Protein AF-G2LHN7-F1 (afdb_monomer_lite)

pLDDT: mean 71.66, std 18.21, range [36.12, 91.0]

Organism: Chloracidobacterium thermophilum (strain B) (NCBI:txid981222)

Foldseek 3Di:
DDDDDDDDPVQFDDDFDADCPDPVVVVLVVVCVVCVVVVWDKDWDQDPRHTTIGTPDDPPDPPPPPPPPPDDD

Sequence (73 aa):
MGQMVKICEENRFSTFVKSKKSEGYRDLERWQRWFAERGIPSIIASTASGYALYRNGLIQVDIHDDSPARAAA

Radius of gyration: 15.08 Å; chains: 1; bounding box: 29×44×40 Å

Secondary structure (DSSP, 8-state):
--------GGGB-S--BS-TTSHHHHHHHHHHHHHHTTT--EEEEEETTEEEEEESS----------------

Structure (mmCIF, N/CA/C/O backbone):
data_AF-G2LHN7-F1
#
_entry.id   AF-G2LHN7-F1
#
loop_
_atom_site.group_PDB
_atom_site.id
_atom_site.type_symbol
_atom_site.label_atom_id
_atom_site.label_alt_id
_atom_site.label_comp_id
_atom_site.label_asym_id
_atom_site.label_entity_id
_atom_site.label_seq_id
_atom_site.pdbx_PDB_ins_code
_atom_site.Cartn_x
_atom_site.Cartn_y
_atom_site.Cartn_z
_atom_site.occupancy
_atom_site.B_iso_or_equiv
_atom_site.auth_seq_id
_atom_site.auth_comp_id
_atom_site.auth_asym_id
_atom_site.auth_atom_id
_atom_site.pdbx_PDB_model_num
ATOM 1 N N . MET A 1 1 ? -4.688 -9.526 17.892 1.00 36.12 1 MET A N 1
ATOM 2 C CA . MET A 1 1 ? -4.912 -10.340 16.677 1.00 36.12 1 MET A CA 1
ATOM 3 C C . MET A 1 1 ? -4.821 -9.407 15.480 1.00 36.12 1 MET A C 1
ATOM 5 O O . MET A 1 1 ? -5.670 -8.537 15.357 1.00 36.12 1 MET A O 1
ATOM 9 N N . GLY A 1 2 ? -3.755 -9.482 14.679 1.00 46.44 2 GLY A N 1
ATOM 10 C CA . GLY A 1 2 ? -3.620 -8.625 13.495 1.00 46.44 2 GLY A CA 1
ATOM 11 C C . GLY A 1 2 ? -4.518 -9.147 12.378 1.00 46.44 2 GLY A C 1
ATOM 12 O O . GLY A 1 2 ? -4.373 -10.301 11.985 1.00 46.44 2 GLY A O 1
ATOM 13 N N . GLN A 1 3 ? -5.463 -8.339 11.891 1.00 51.00 3 GLN A N 1
ATOM 14 C CA . GLN A 1 3 ? -6.213 -8.688 10.684 1.00 51.00 3 GLN A CA 1
ATOM 15 C C . GLN A 1 3 ? -5.238 -8.761 9.506 1.00 51.00 3 GLN A C 1
ATOM 17 O O . GLN A 1 3 ? -4.545 -7.789 9.206 1.00 51.00 3 GLN A O 1
ATOM 22 N N . MET A 1 4 ? -5.181 -9.912 8.836 1.00 48.44 4 MET A N 1
ATOM 23 C CA . MET A 1 4 ? -4.480 -10.031 7.561 1.00 48.44 4 MET A CA 1
ATOM 24 C C . MET A 1 4 ? -5.290 -9.268 6.512 1.00 48.44 4 MET A C 1
ATOM 26 O O . MET A 1 4 ? -6.388 -9.680 6.143 1.00 48.44 4 MET A O 1
ATOM 30 N N . VAL A 1 5 ? -4.768 -8.131 6.051 1.00 57.94 5 VAL A N 1
ATOM 31 C CA . VAL A 1 5 ? -5.367 -7.386 4.940 1.00 57.94 5 VAL A CA 1
ATOM 32 C C . VAL A 1 5 ? -5.038 -8.129 3.653 1.00 57.94 5 VAL A C 1
ATOM 34 O O . VAL A 1 5 ? -3.868 -8.284 3.300 1.00 57.94 5 VAL A O 1
ATOM 37 N N . LYS A 1 6 ? -6.066 -8.595 2.942 1.00 64.62 6 LYS A N 1
ATOM 38 C CA . LYS A 1 6 ? -5.892 -9.152 1.601 1.00 64.62 6 LYS A CA 1
ATOM 39 C C . LYS A 1 6 ? -5.493 -8.017 0.656 1.00 64.62 6 LYS A C 1
ATOM 41 O O . LYS A 1 6 ? -6.248 -7.066 0.476 1.00 64.62 6 LYS A O 1
ATOM 46 N N . ILE A 1 7 ? -4.295 -8.109 0.090 1.00 68.06 7 ILE A N 1
ATOM 47 C CA . ILE A 1 7 ? -3.768 -7.129 -0.862 1.00 68.06 7 ILE A CA 1
ATOM 48 C C . ILE A 1 7 ? -4.375 -7.436 -2.234 1.00 68.06 7 ILE A C 1
ATOM 50 O O . ILE A 1 7 ? -4.068 -8.478 -2.813 1.00 68.06 7 ILE A O 1
ATOM 54 N N . CYS A 1 8 ? -5.227 -6.544 -2.739 1.00 70.50 8 CYS A N 1
ATOM 55 C CA . CYS A 1 8 ? -5.760 -6.586 -4.100 1.00 70.50 8 CYS A CA 1
ATOM 56 C C . CYS A 1 8 ? -5.629 -5.200 -4.758 1.00 70.50 8 CYS A C 1
ATOM 58 O O . CYS A 1 8 ? -5.423 -4.187 -4.090 1.00 70.50 8 CYS A O 1
ATOM 60 N N . GLU A 1 9 ? -5.766 -5.150 -6.083 1.00 76.81 9 GLU A N 1
ATOM 61 C CA . GLU A 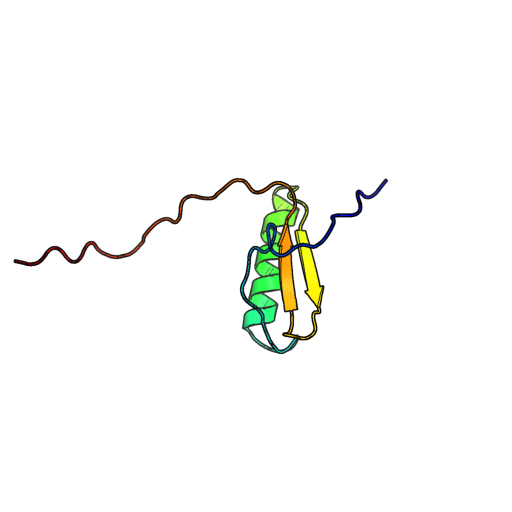1 9 ? -5.734 -3.893 -6.847 1.00 76.81 9 GLU A CA 1
ATOM 62 C C . GLU A 1 9 ? -6.872 -2.936 -6.452 1.00 76.81 9 GLU 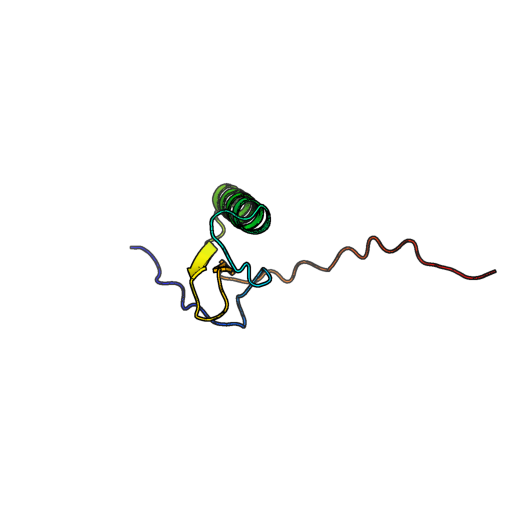A C 1
ATOM 64 O O . GLU A 1 9 ? -6.679 -1.723 -6.454 1.00 76.81 9 GLU A O 1
ATOM 69 N N . GLU A 1 10 ? -8.028 -3.471 -6.048 1.00 73.44 10 GLU A N 1
ATOM 70 C CA . GLU A 1 10 ? -9.208 -2.707 -5.610 1.00 73.44 10 GLU A CA 1
ATOM 71 C C . GLU A 1 10 ? -8.916 -1.788 -4.420 1.00 73.44 10 GLU A C 1
ATOM 73 O O . GLU A 1 10 ? -9.554 -0.760 -4.255 1.00 73.44 10 GLU A O 1
ATOM 78 N N . ASN A 1 11 ? -7.933 -2.140 -3.597 1.00 74.62 11 ASN A N 1
ATOM 79 C CA . ASN A 1 11 ? -7.527 -1.430 -2.392 1.00 74.62 11 ASN A CA 1
ATOM 80 C C . ASN A 1 11 ? -6.151 -0.752 -2.536 1.00 74.62 11 ASN A C 1
ATOM 82 O O . ASN A 1 11 ? -5.551 -0.321 -1.542 1.00 74.62 11 ASN A O 1
ATOM 86 N N . ARG A 1 12 ? -5.653 -0.622 -3.772 1.00 82.12 12 ARG A N 1
ATOM 87 C CA . ARG A 1 12 ? -4.436 0.128 -4.092 1.00 82.12 12 ARG A CA 1
ATOM 88 C C . ARG A 1 12 ? -4.701 1.629 -4.010 1.00 82.12 12 ARG A C 1
ATOM 90 O O . ARG A 1 12 ? -5.624 2.148 -4.625 1.00 82.12 12 ARG A O 1
ATOM 97 N N . PHE A 1 13 ? -3.854 2.332 -3.271 1.00 82.06 13 PHE A N 1
ATOM 98 C CA . PHE A 1 13 ? -3.944 3.780 -3.093 1.00 82.06 13 PHE A CA 1
ATOM 99 C C . PHE A 1 13 ? -2.975 4.555 -3.996 1.00 82.06 13 PHE A C 1
ATOM 101 O O . PHE A 1 13 ? -3.288 5.659 -4.423 1.00 82.06 13 PHE A O 1
ATOM 108 N N . SER A 1 14 ? -1.798 3.995 -4.288 1.00 80.69 14 SER A N 1
ATOM 109 C CA . SER A 1 14 ? -0.743 4.684 -5.040 1.00 80.69 14 SER A CA 1
ATOM 110 C C . SER A 1 14 ? -0.408 4.006 -6.366 1.00 80.69 14 SER A C 1
ATOM 112 O O . SER A 1 14 ? -0.751 2.849 -6.607 1.00 80.69 14 SER A O 1
ATOM 114 N N . THR A 1 15 ? 0.362 4.701 -7.201 1.00 81.50 15 THR A N 1
ATOM 115 C CA . THR A 1 15 ? 1.041 4.100 -8.353 1.00 81.50 15 THR A CA 1
ATOM 116 C C . THR A 1 15 ? 2.243 3.255 -7.919 1.00 81.50 15 THR A C 1
ATOM 118 O O . THR A 1 15 ? 2.685 3.307 -6.765 1.00 81.50 15 THR A O 1
ATOM 121 N N . PHE A 1 16 ? 2.763 2.453 -8.853 1.00 83.94 16 PHE A N 1
ATOM 122 C CA . PHE A 1 16 ? 3.961 1.648 -8.634 1.00 83.94 16 PHE A CA 1
ATOM 123 C C . PHE A 1 16 ? 5.232 2.494 -8.681 1.00 83.94 16 PHE A C 1
ATOM 125 O O . PHE A 1 16 ? 5.464 3.258 -9.619 1.00 83.94 16 PHE A O 1
ATOM 132 N N . VAL A 1 17 ? 6.111 2.262 -7.713 1.00 86.50 17 VAL A N 1
ATOM 133 C CA . VAL A 1 17 ? 7.456 2.831 -7.656 1.00 86.50 17 VAL A CA 1
ATOM 134 C C . VAL A 1 17 ? 8.475 1.715 -7.842 1.00 86.50 17 VAL A C 1
ATOM 136 O O . VAL A 1 17 ? 8.476 0.730 -7.111 1.00 86.50 17 VAL A O 1
ATOM 139 N N . LYS A 1 18 ? 9.388 1.862 -8.803 1.00 84.19 18 LYS A N 1
ATOM 140 C CA . LYS A 1 18 ? 10.325 0.787 -9.178 1.00 84.19 18 LYS A CA 1
ATOM 141 C C . LYS A 1 18 ? 11.413 0.495 -8.138 1.00 84.19 18 LYS A C 1
ATOM 143 O O . LYS A 1 18 ? 11.991 -0.585 -8.161 1.00 84.19 18 LYS A O 1
ATOM 148 N N . SER A 1 19 ? 11.730 1.437 -7.248 1.00 85.00 19 SER A N 1
ATOM 149 C CA . SER A 1 19 ? 12.858 1.302 -6.321 1.00 85.00 19 SER A CA 1
ATOM 150 C C . SER A 1 19 ? 12.567 1.881 -4.944 1.00 85.00 19 SER A C 1
ATOM 152 O O . SER A 1 19 ? 12.050 2.987 -4.814 1.00 85.00 19 SER A O 1
ATOM 154 N N . LYS A 1 20 ? 13.016 1.156 -3.914 1.00 82.56 20 LYS A N 1
ATOM 155 C CA . LYS A 1 20 ? 12.953 1.567 -2.505 1.00 82.56 20 LYS A CA 1
ATOM 156 C C . LYS A 1 20 ? 13.790 2.817 -2.193 1.00 82.56 20 LYS A C 1
ATOM 158 O O . LYS A 1 20 ? 13.559 3.485 -1.195 1.00 82.56 20 LYS A O 1
ATOM 163 N N . LYS A 1 21 ? 14.784 3.130 -3.031 1.00 85.19 21 LYS A N 1
ATOM 164 C CA . LYS A 1 21 ? 15.663 4.301 -2.854 1.00 85.19 21 LYS A CA 1
ATOM 165 C C . LYS A 1 21 ? 15.146 5.560 -3.558 1.00 85.19 21 LYS A C 1
ATOM 167 O O . LYS A 1 21 ? 15.735 6.621 -3.382 1.00 85.19 21 LYS A O 1
ATOM 172 N N . SER A 1 22 ? 14.093 5.444 -4.366 1.00 85.06 22 SER A N 1
ATOM 173 C CA . SER A 1 22 ? 13.522 6.575 -5.097 1.00 85.06 22 SER A CA 1
ATOM 174 C C . SER A 1 22 ? 12.735 7.499 -4.172 1.00 85.06 22 SER A C 1
ATOM 176 O O . SER A 1 22 ? 12.148 7.048 -3.189 1.00 85.06 22 SER A O 1
ATOM 178 N N . GLU A 1 23 ? 12.661 8.781 -4.528 1.00 85.56 23 GLU A N 1
ATOM 179 C CA . GLU A 1 23 ? 11.833 9.762 -3.813 1.00 85.56 23 GLU A CA 1
ATOM 180 C C . GLU A 1 23 ? 10.373 9.316 -3.726 1.00 85.56 23 GLU A C 1
ATOM 182 O O . GLU A 1 23 ? 9.803 9.333 -2.641 1.00 85.56 23 GLU A O 1
ATOM 187 N N . GLY A 1 24 ? 9.836 8.734 -4.805 1.00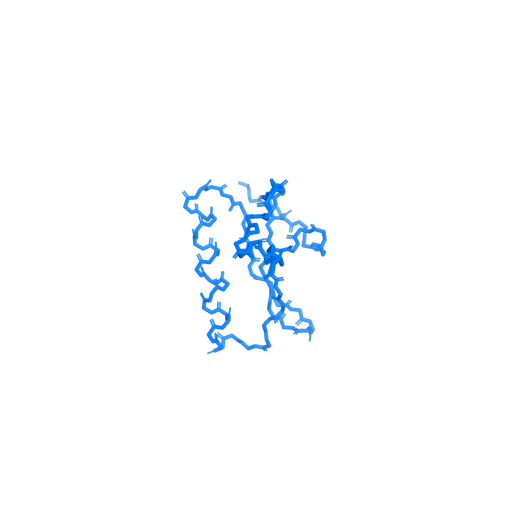 85.62 24 GLY A N 1
ATOM 188 C CA . GLY A 1 24 ? 8.483 8.180 -4.797 1.00 85.62 24 GLY A CA 1
ATOM 189 C C . GLY A 1 24 ? 8.246 7.115 -3.718 1.00 85.62 24 GLY A C 1
ATOM 190 O O . GLY A 1 24 ? 7.137 7.015 -3.211 1.00 85.62 24 GLY A O 1
ATOM 191 N N . TYR A 1 25 ? 9.263 6.346 -3.301 1.00 88.25 25 TYR A N 1
ATOM 192 C CA . TYR A 1 25 ? 9.101 5.389 -2.198 1.00 88.25 25 TYR A CA 1
ATOM 193 C C . TYR A 1 25 ? 9.024 6.102 -0.843 1.00 88.25 25 TYR A C 1
ATOM 195 O O . TYR A 1 25 ? 8.239 5.703 0.014 1.00 88.25 25 TYR A O 1
ATOM 203 N N . ARG A 1 26 ? 9.782 7.192 -0.661 1.00 89.69 26 ARG A N 1
ATOM 204 C CA . ARG A 1 26 ? 9.689 8.032 0.546 1.00 89.69 26 ARG A CA 1
ATOM 205 C C . ARG A 1 26 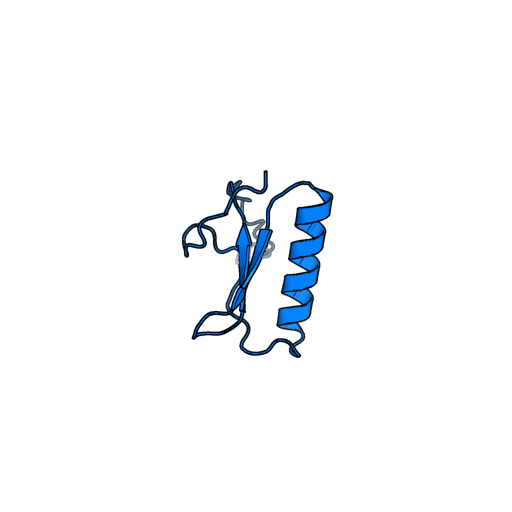? 8.299 8.646 0.677 1.00 89.69 26 ARG A C 1
ATOM 207 O O . ARG A 1 26 ? 7.799 8.775 1.791 1.00 89.69 26 ARG A O 1
ATOM 214 N N . ASP A 1 27 ? 7.662 8.982 -0.442 1.00 88.25 27 ASP A N 1
ATOM 215 C CA . ASP A 1 27 ? 6.274 9.437 -0.439 1.00 88.25 27 ASP A CA 1
ATOM 216 C C . ASP A 1 27 ? 5.313 8.320 -0.014 1.00 88.25 27 ASP A C 1
ATOM 218 O O . ASP A 1 27 ? 4.438 8.571 0.813 1.00 88.25 27 ASP A O 1
ATOM 222 N N . LEU A 1 28 ? 5.513 7.070 -0.459 1.00 88.75 28 LEU A N 1
ATOM 223 C CA . LEU A 1 28 ? 4.735 5.928 0.053 1.00 88.75 28 LEU A CA 1
ATOM 224 C C . LEU A 1 28 ? 4.870 5.780 1.577 1.00 88.75 28 LEU A C 1
ATOM 226 O O . LEU A 1 28 ? 3.872 5.551 2.258 1.00 88.75 28 LEU A O 1
ATOM 230 N N . GLU A 1 29 ? 6.078 5.943 2.127 1.00 91.00 29 GLU A N 1
ATOM 231 C CA . GLU A 1 29 ? 6.317 5.892 3.579 1.00 91.00 29 GLU A CA 1
ATOM 232 C C . GLU A 1 29 ? 5.639 7.047 4.325 1.00 91.00 29 GLU A C 1
ATOM 234 O O . GLU A 1 29 ? 5.090 6.845 5.411 1.00 91.00 29 GLU A O 1
ATOM 239 N N . ARG A 1 30 ? 5.638 8.257 3.750 1.00 91.00 30 ARG A N 1
ATOM 240 C CA . ARG A 1 30 ? 4.916 9.412 4.309 1.00 91.00 30 ARG A CA 1
ATOM 241 C C . ARG A 1 30 ? 3.416 9.151 4.360 1.00 91.00 30 ARG A C 1
ATOM 243 O O . ARG A 1 30 ? 2.807 9.357 5.407 1.00 91.00 30 ARG A O 1
ATOM 250 N N . TRP A 1 31 ? 2.840 8.637 3.277 1.00 88.25 31 TRP A N 1
ATOM 251 C CA . TRP A 1 31 ? 1.427 8.264 3.232 1.00 88.25 31 TRP A CA 1
ATOM 252 C C . TRP A 1 31 ? 1.093 7.152 4.226 1.00 88.25 31 TRP A C 1
ATOM 254 O O . TRP A 1 31 ? 0.105 7.258 4.950 1.00 88.25 31 TRP A O 1
ATOM 264 N N . GLN A 1 32 ? 1.934 6.118 4.332 1.00 88.88 32 GLN A N 1
ATOM 265 C CA . GLN A 1 32 ? 1.741 5.049 5.315 1.00 88.88 32 GLN A CA 1
ATOM 266 C C . GLN A 1 32 ? 1.716 5.594 6.751 1.00 88.88 32 GLN A C 1
ATOM 268 O O . GLN A 1 32 ? 0.852 5.208 7.541 1.00 88.88 32 GLN A O 1
ATOM 273 N N . ARG A 1 33 ? 2.624 6.520 7.091 1.00 90.12 33 ARG A N 1
ATOM 274 C CA . ARG A 1 33 ? 2.633 7.191 8.403 1.00 90.12 33 ARG A CA 1
ATOM 275 C C . ARG A 1 33 ? 1.367 8.013 8.628 1.00 90.12 33 ARG A C 1
ATOM 277 O O . ARG A 1 33 ? 0.734 7.854 9.664 1.00 90.12 33 ARG A O 1
ATOM 284 N N . TRP A 1 34 ? 0.959 8.806 7.639 1.00 88.56 34 TRP A N 1
ATOM 285 C CA . TRP A 1 34 ? -0.258 9.622 7.706 1.00 88.56 34 TRP A CA 1
ATOM 286 C C . TRP A 1 34 ? -1.516 8.781 7.978 1.00 88.56 34 TRP A C 1
ATOM 288 O O . TRP A 1 34 ? -2.401 9.202 8.729 1.00 88.56 34 TRP A O 1
ATOM 298 N N . PHE A 1 35 ? -1.591 7.576 7.398 1.00 85.38 35 PHE A N 1
ATOM 299 C CA . PHE A 1 35 ? -2.663 6.616 7.672 1.00 85.38 35 PHE A CA 1
ATOM 300 C C . PHE A 1 35 ? -2.572 6.031 9.082 1.00 85.38 35 PHE A C 1
ATOM 302 O O . PHE A 1 35 ? -3.589 5.966 9.775 1.00 85.38 35 PHE A O 1
ATOM 309 N N . ALA A 1 36 ? -1.373 5.651 9.530 1.00 86.50 36 ALA A N 1
ATOM 310 C CA . ALA A 1 36 ? -1.161 5.116 10.872 1.00 86.50 36 ALA A CA 1
ATOM 311 C C . ALA A 1 36 ? -1.584 6.113 11.967 1.00 86.50 36 ALA A C 1
ATOM 313 O O . ALA A 1 36 ? -2.251 5.717 12.920 1.00 86.50 36 ALA A O 1
ATOM 314 N N . GLU A 1 37 ? -1.297 7.407 11.791 1.00 89.62 37 GLU A N 1
ATOM 315 C CA . GLU A 1 37 ? -1.724 8.481 12.708 1.00 89.62 37 GLU A CA 1
ATOM 316 C C . GLU A 1 37 ? -3.252 8.609 12.831 1.00 89.62 37 GLU A C 1
ATOM 318 O O . GLU A 1 37 ? -3.755 9.123 13.825 1.00 89.62 37 GLU A O 1
ATOM 323 N N . ARG A 1 38 ? -4.002 8.122 11.837 1.00 86.44 38 ARG A N 1
ATOM 324 C CA . ARG A 1 38 ? -5.475 8.137 11.797 1.00 86.44 38 ARG A CA 1
ATOM 325 C C . ARG A 1 38 ? -6.095 6.780 12.127 1.00 86.44 38 ARG A C 1
ATOM 327 O O . ARG A 1 38 ? -7.300 6.612 11.976 1.00 86.44 38 ARG A O 1
ATOM 334 N N . GLY A 1 39 ? -5.283 5.803 12.535 1.00 85.19 39 GLY A N 1
ATOM 335 C CA . GLY A 1 39 ? -5.738 4.436 12.797 1.00 85.19 39 GLY A CA 1
ATOM 336 C C . GLY A 1 39 ? -6.186 3.682 11.541 1.00 85.19 39 GLY A C 1
ATOM 337 O O . GLY A 1 39 ? -6.903 2.689 11.649 1.00 85.19 39 GLY A O 1
ATOM 338 N N . ILE A 1 40 ? -5.786 4.137 10.350 1.00 83.00 40 ILE A N 1
ATOM 339 C CA . ILE A 1 40 ? -6.163 3.518 9.077 1.00 83.00 40 ILE A CA 1
ATOM 340 C C . ILE A 1 40 ? -5.126 2.438 8.724 1.00 83.00 40 ILE A C 1
ATOM 342 O O . ILE A 1 40 ? -3.943 2.756 8.559 1.00 83.00 40 ILE A O 1
ATOM 346 N N . PRO A 1 41 ? -5.526 1.163 8.560 1.00 83.25 41 PRO A N 1
ATOM 347 C CA . PRO A 1 41 ? -4.596 0.096 8.211 1.00 83.25 41 PRO A CA 1
ATOM 348 C C . PRO A 1 41 ? -4.078 0.277 6.782 1.00 83.25 41 PRO A C 1
ATOM 350 O O . PRO A 1 41 ? -4.860 0.287 5.826 1.00 83.25 41 PRO A O 1
ATOM 353 N N . SER A 1 42 ? -2.757 0.366 6.625 1.00 85.38 42 SER A N 1
ATOM 354 C CA . SER A 1 42 ? -2.110 0.442 5.314 1.00 85.38 42 SER A CA 1
ATOM 355 C C . SER A 1 42 ? -0.777 -0.309 5.270 1.00 85.38 42 SER A C 1
ATOM 357 O O . SER A 1 42 ? -0.074 -0.437 6.277 1.00 85.38 42 SER A O 1
ATOM 359 N N . ILE A 1 43 ? -0.424 -0.823 4.092 1.00 86.62 43 ILE A N 1
ATOM 360 C CA . ILE A 1 43 ? 0.793 -1.603 3.856 1.00 86.62 43 ILE A CA 1
ATOM 361 C C . ILE A 1 43 ? 1.437 -1.222 2.526 1.00 86.62 43 ILE A C 1
ATOM 363 O O . ILE A 1 43 ? 0.768 -1.141 1.498 1.00 86.62 43 ILE A O 1
ATOM 367 N N . ILE A 1 44 ? 2.752 -1.012 2.538 1.00 87.38 44 ILE A N 1
ATOM 368 C CA . ILE A 1 44 ? 3.546 -0.934 1.311 1.00 87.38 44 ILE A CA 1
ATOM 369 C C . ILE A 1 44 ? 3.921 -2.360 0.921 1.00 87.38 44 ILE A C 1
ATOM 371 O O . ILE A 1 44 ? 4.602 -3.051 1.679 1.00 87.38 44 ILE A O 1
ATOM 375 N N . ALA A 1 45 ? 3.490 -2.800 -0.256 1.00 83.75 45 ALA A N 1
ATOM 376 C CA . ALA A 1 45 ? 3.775 -4.134 -0.762 1.00 83.75 45 ALA A CA 1
ATOM 377 C C . ALA A 1 45 ? 4.694 -4.070 -1.982 1.00 83.75 45 ALA A C 1
ATOM 379 O O . ALA A 1 45 ? 4.535 -3.207 -2.847 1.00 83.75 45 ALA A O 1
ATOM 380 N N . SER A 1 46 ? 5.648 -5.000 -2.041 1.00 80.44 46 SER A N 1
ATOM 381 C CA . SER A 1 46 ? 6.471 -5.241 -3.225 1.00 80.44 46 SER A CA 1
ATOM 382 C C . SER A 1 46 ? 5.744 -6.194 -4.168 1.00 80.44 46 SER A C 1
ATOM 384 O O . SER A 1 46 ? 5.208 -7.214 -3.739 1.00 80.44 46 SER A O 1
ATOM 386 N N . THR A 1 47 ? 5.751 -5.875 -5.452 1.00 71.38 47 THR A N 1
ATOM 387 C CA . THR A 1 47 ? 5.177 -6.668 -6.541 1.00 71.38 47 THR A CA 1
ATOM 388 C C . THR A 1 47 ? 6.203 -6.800 -7.664 1.00 71.38 47 THR A C 1
ATOM 390 O O . THR A 1 47 ? 7.239 -6.132 -7.651 1.00 71.38 47 THR A O 1
ATOM 393 N N . ALA A 1 48 ? 5.899 -7.605 -8.684 1.00 69.75 48 ALA A N 1
ATOM 394 C CA . ALA A 1 48 ? 6.743 -7.715 -9.876 1.00 69.75 48 ALA A CA 1
ATOM 395 C C . ALA A 1 48 ? 6.961 -6.364 -10.596 1.00 69.75 48 ALA A C 1
ATOM 397 O O . ALA A 1 48 ? 7.983 -6.171 -11.250 1.00 69.75 48 ALA A O 1
ATOM 398 N N . SER A 1 49 ? 6.030 -5.416 -10.452 1.00 71.44 49 SER A N 1
ATOM 399 C CA . SER A 1 49 ? 6.087 -4.090 -11.082 1.00 71.44 49 SER A CA 1
ATOM 400 C C . SER A 1 49 ? 6.743 -3.014 -10.205 1.00 71.44 49 SER A C 1
ATOM 402 O O . SER A 1 49 ? 6.982 -1.901 -10.677 1.00 71.44 49 SER A O 1
ATOM 404 N N . GLY A 1 50 ? 7.054 -3.329 -8.944 1.00 83.50 50 GLY A N 1
ATOM 405 C CA . GLY A 1 50 ? 7.602 -2.397 -7.958 1.00 83.50 50 GLY A CA 1
ATOM 406 C C . GLY A 1 50 ? 6.770 -2.337 -6.678 1.00 83.50 50 GLY A C 1
ATOM 407 O O . GLY A 1 50 ? 6.056 -3.276 -6.336 1.00 83.50 50 GLY A O 1
ATOM 408 N N . TYR A 1 51 ? 6.861 -1.221 -5.965 1.00 83.12 51 TYR A N 1
ATOM 409 C CA . TYR A 1 51 ? 6.230 -0.996 -4.668 1.00 83.12 51 TYR A CA 1
ATOM 410 C C . TYR A 1 51 ? 4.988 -0.120 -4.801 1.00 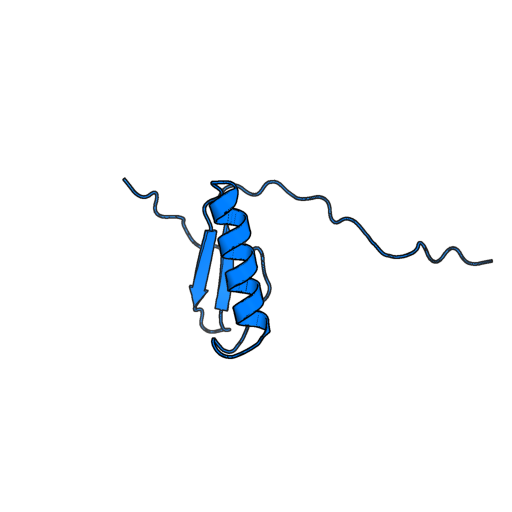83.12 51 TYR A C 1
ATOM 412 O O . TYR A 1 51 ? 5.024 0.882 -5.510 1.00 83.12 51 TYR A O 1
ATOM 420 N N . ALA A 1 52 ? 3.919 -0.464 -4.090 1.00 86.31 52 ALA A N 1
ATOM 421 C CA . ALA A 1 52 ? 2.717 0.360 -3.991 1.00 86.31 52 ALA A CA 1
ATOM 422 C C . ALA A 1 52 ? 2.132 0.301 -2.576 1.00 86.31 52 ALA A C 1
ATOM 424 O O . ALA A 1 52 ? 2.355 -0.664 -1.840 1.00 86.31 52 ALA A O 1
ATOM 425 N N . LEU A 1 53 ? 1.388 1.339 -2.201 1.00 86.88 53 LEU A N 1
ATOM 426 C CA . LEU A 1 53 ? 0.680 1.426 -0.931 1.00 86.88 53 LEU A CA 1
ATOM 427 C C . LEU A 1 53 ? -0.761 0.928 -1.096 1.00 86.88 53 LEU A C 1
ATOM 429 O O . LEU A 1 53 ? -1.492 1.390 -1.974 1.00 86.88 53 LEU A O 1
ATOM 433 N N . TYR A 1 54 ? -1.169 0.013 -0.222 1.00 85.94 54 TYR A N 1
ATOM 434 C CA . TYR A 1 54 ? -2.510 -0.566 -0.148 1.00 85.94 54 TYR A CA 1
ATOM 435 C C . TYR A 1 54 ? -3.150 -0.221 1.195 1.00 85.94 54 TYR A C 1
ATOM 437 O O . TYR A 1 54 ? -2.451 -0.157 2.209 1.00 85.94 54 TYR A O 1
ATOM 445 N N . ARG A 1 55 ? -4.471 -0.025 1.228 1.00 82.06 55 ARG A N 1
ATOM 446 C CA . ARG A 1 55 ? -5.209 0.307 2.461 1.00 82.06 55 ARG A CA 1
ATOM 447 C C . ARG A 1 55 ? -6.531 -0.444 2.569 1.00 82.06 55 ARG A C 1
ATOM 449 O O . ARG A 1 55 ? -7.208 -0.646 1.568 1.00 82.06 55 ARG A O 1
ATOM 456 N N . ASN A 1 56 ? -6.914 -0.842 3.779 1.00 68.75 56 ASN A N 1
ATOM 457 C CA . ASN A 1 56 ? -8.209 -1.488 4.010 1.00 68.75 56 ASN A CA 1
ATOM 458 C C . ASN A 1 56 ? -9.318 -0.440 4.229 1.00 68.75 56 ASN A C 1
ATOM 460 O O . ASN A 1 56 ? -9.059 0.588 4.849 1.00 68.75 56 ASN A O 1
ATOM 464 N N . GLY A 1 57 ? -10.543 -0.713 3.762 1.00 58.97 57 GLY A N 1
ATOM 465 C CA . GLY A 1 57 ? -11.724 0.122 4.034 1.00 58.97 57 GLY A CA 1
ATOM 466 C C . GLY A 1 57 ? -11.737 1.477 3.319 1.00 58.97 57 GLY A C 1
ATOM 467 O O . GLY A 1 57 ? -11.828 2.510 3.974 1.00 58.97 57 GLY A O 1
ATOM 468 N N . LEU A 1 58 ? -11.630 1.482 1.984 1.00 55.44 58 LEU A N 1
ATOM 469 C CA . LEU A 1 58 ? -11.691 2.697 1.162 1.00 55.44 58 LEU A CA 1
ATOM 470 C C . LEU A 1 58 ? -12.858 3.617 1.574 1.00 55.44 58 LEU A C 1
ATOM 472 O O . LEU A 1 58 ? -14.004 3.356 1.227 1.00 55.44 58 LEU A O 1
ATOM 476 N N . ILE A 1 59 ? -12.558 4.749 2.217 1.00 40.09 59 ILE A N 1
ATOM 477 C CA . ILE A 1 59 ? -13.369 5.949 2.007 1.00 40.09 59 ILE A CA 1
ATOM 478 C C . ILE A 1 59 ? -12.898 6.505 0.671 1.00 40.09 59 ILE A C 1
ATOM 480 O O . ILE A 1 59 ? -11.737 6.908 0.546 1.00 40.09 59 ILE A O 1
ATOM 484 N N . GLN A 1 60 ? -13.762 6.445 -0.336 1.00 39.97 60 GLN A N 1
ATOM 485 C CA . GLN A 1 60 ? -13.606 7.180 -1.583 1.00 39.97 60 GLN A CA 1
ATOM 486 C C . GLN A 1 60 ? -13.383 8.650 -1.203 1.00 39.97 60 GLN A C 1
ATOM 488 O O . GLN A 1 60 ? -14.281 9.300 -0.679 1.00 39.97 60 GLN A O 1
ATOM 493 N N . VAL A 1 61 ? -12.145 9.130 -1.327 1.00 37.22 61 VAL A N 1
ATOM 494 C CA . VAL A 1 61 ? -11.851 10.544 -1.104 1.00 37.22 61 VAL A CA 1
ATOM 495 C C . VAL A 1 61 ? -12.116 11.186 -2.449 1.00 37.22 61 VAL A C 1
ATOM 497 O O . VAL A 1 61 ? -11.427 10.859 -3.416 1.00 37.22 61 VAL A O 1
ATOM 500 N N . ASP A 1 62 ? -13.174 11.991 -2.512 1.00 38.91 62 ASP A N 1
ATOM 501 C CA . ASP A 1 62 ? -13.475 12.825 -3.667 1.00 38.91 62 ASP A CA 1
ATOM 502 C C . ASP A 1 62 ? -12.182 13.527 -4.090 1.00 38.91 62 ASP A C 1
ATOM 504 O O . ASP A 1 62 ? -11.463 14.100 -3.263 1.00 38.91 62 ASP A O 1
ATOM 508 N N . ILE A 1 63 ? -11.829 13.376 -5.361 1.00 40.12 63 ILE A N 1
ATOM 509 C CA . ILE A 1 63 ? -10.665 14.037 -5.929 1.00 40.12 63 ILE A CA 1
ATOM 510 C C . ILE A 1 63 ? -10.992 15.526 -5.850 1.00 40.12 63 ILE A C 1
ATOM 512 O O . ILE A 1 63 ? -11.859 16.001 -6.579 1.00 40.12 63 ILE A O 1
ATOM 516 N N . HIS A 1 64 ? -10.327 16.262 -4.957 1.00 39.38 64 HIS A N 1
ATOM 517 C CA . HIS A 1 64 ? -10.280 17.710 -5.087 1.00 39.38 64 HIS A CA 1
ATOM 518 C C . HIS A 1 64 ? -9.538 18.002 -6.390 1.00 39.38 64 HIS A C 1
ATOM 520 O O . HIS A 1 64 ? -8.313 17.912 -6.465 1.00 39.38 64 HIS A O 1
ATOM 526 N N . ASP A 1 65 ? -10.320 18.255 -7.435 1.00 38.09 65 ASP A N 1
ATOM 527 C CA . ASP A 1 65 ? -9.858 18.834 -8.681 1.00 38.09 65 ASP A CA 1
ATOM 528 C C . ASP A 1 65 ? -9.328 20.236 -8.359 1.00 38.09 65 ASP A C 1
ATOM 530 O O . ASP A 1 65 ? -10.088 21.188 -8.213 1.00 38.09 65 ASP A O 1
ATOM 534 N N . ASP A 1 66 ? -8.010 20.346 -8.188 1.00 43.81 66 ASP A N 1
ATOM 535 C CA . ASP A 1 66 ? -7.300 21.631 -8.141 1.00 43.81 66 ASP A CA 1
ATOM 536 C C . ASP A 1 66 ? -6.919 22.080 -9.564 1.00 43.81 66 ASP A C 1
ATOM 538 O O . ASP A 1 66 ? -5.936 22.783 -9.792 1.00 43.81 66 ASP A O 1
ATOM 542 N N . SER A 1 67 ? -7.682 21.646 -10.572 1.00 40.88 67 SER A N 1
ATOM 543 C CA . SER A 1 67 ? -7.596 22.260 -11.887 1.00 40.88 67 SER A CA 1
ATOM 544 C C . SER A 1 67 ? -8.213 23.655 -11.751 1.00 40.88 67 SER A C 1
ATOM 546 O O . SER A 1 67 ? -9.403 23.754 -11.442 1.00 40.88 67 SER A O 1
ATOM 548 N N . PRO A 1 68 ? -7.485 24.766 -11.992 1.00 46.16 68 PRO A N 1
ATOM 549 C CA . PRO A 1 68 ? -8.173 26.023 -12.230 1.00 46.16 68 PRO A CA 1
ATOM 550 C C . PRO A 1 68 ? -9.080 25.766 -13.429 1.00 46.16 68 PRO A C 1
ATOM 552 O O . PRO A 1 68 ? -8.585 25.423 -14.507 1.00 46.16 68 PRO A O 1
ATOM 555 N N . ALA A 1 69 ? -10.398 25.853 -13.222 1.00 52.84 69 ALA A N 1
ATOM 556 C CA . ALA A 1 69 ? -11.376 25.710 -14.285 1.00 52.84 69 ALA A CA 1
ATOM 557 C C . ALA A 1 69 ? -10.952 26.661 -15.400 1.00 52.84 69 ALA A C 1
ATOM 559 O O . ALA A 1 69 ? -11.065 27.883 -15.281 1.00 52.84 69 ALA A O 1
ATOM 560 N N . ARG A 1 70 ? -10.377 26.099 -16.464 1.00 55.00 70 ARG A N 1
ATOM 561 C CA . ARG A 1 70 ? -9.980 26.854 -17.639 1.00 55.00 70 ARG A CA 1
ATOM 562 C C . ARG A 1 70 ? -11.274 27.202 -18.360 1.00 55.00 70 ARG A C 1
ATOM 564 O O . ARG A 1 70 ? -11.666 26.533 -19.309 1.00 55.00 70 ARG A O 1
ATOM 571 N N . ALA A 1 71 ? -11.971 28.210 -17.848 1.00 48.53 71 ALA A N 1
ATOM 572 C CA . ALA A 1 71 ? -13.091 28.835 -18.511 1.00 48.53 71 ALA A CA 1
ATOM 573 C C . ALA A 1 71 ? -12.506 29.794 -19.542 1.00 48.53 71 ALA A C 1
ATOM 575 O O . ALA A 1 71 ? -11.893 30.810 -19.218 1.00 48.53 71 ALA A O 1
ATOM 576 N N . ALA A 1 72 ? -12.640 29.370 -20.790 1.00 49.09 72 ALA A N 1
ATOM 577 C CA . ALA A 1 72 ? -12.416 30.174 -21.964 1.00 49.09 72 ALA A CA 1
ATOM 578 C C . ALA A 1 72 ? -13.270 31.451 -21.923 1.00 49.09 72 ALA A C 1
ATOM 580 O O . ALA A 1 72 ? -14.466 31.389 -21.633 1.00 49.09 72 ALA A O 1
ATOM 581 N N . ALA A 1 73 ? -12.645 32.571 -22.273 1.00 44.22 73 ALA A N 1
ATOM 582 C CA . ALA A 1 73 ? -13.263 33.725 -22.910 1.00 44.22 73 ALA A CA 1
ATOM 583 C C . ALA A 1 73 ? -12.218 34.343 -23.844 1.00 44.22 73 ALA A C 1
ATOM 585 O O . ALA A 1 73 ? -11.060 34.499 -23.391 1.00 44.22 73 ALA A O 1
#

=== Feature glossary ===
A reading guide for the features in this record.

Start from the sequence.

  · Sequence gives the chain of amino acids in standard one-letter code (A=alanine, C=cysteine, …, Y=tyrosine), read N→C. It is the only feature that is directly encoded by the gene; all structural features are derived from the folded form of this sequence.

Fold it, and you get atomic coordinates and the backbone conformation that goes with them.

  · The mmCIF table is the protein's shape written out atom by atom. For each backbone N, Cα, C, and carbonyl O, it records an (x, y, z) coordinate triple in Å plus the residue type, chain letter, and residue number.

  · Backbone dihedral angles. Every residue except chain termini has a φ (preceding-C → N → Cα → C) and a ψ (N → Cα → C → next-N). They are reported in degrees following the IUPAC sign convention. Secondary structure is essentially a statement about which (φ, ψ) basin each residue occupies.

  · DSSP 8-state secondary structure assigns each residue one of H (α-helix), G (3₁₀-helix), I (π-helix), E (extended β-strand), B (isolated β-bridge), T (hydrogen-bonded turn), S (bend), or '-' (coil). The assignment is computed from backbone hydrogen-bond geometry via the Kabsch–Sander algorithm.

  · P-SEA three-state annotation labels each residue as helix, strand, or coil based purely on the geometry of the Cα trace. It serves as a fallback when the full backbone (and thus DSSP) is unavailable.

Summarize the fold with a handful of shape descriptors and a per-residue structural alphabet.

  · Radius of gyration (Rg) is the root-mean-square distance of Cα atoms from their centroid — a single number for overall size and compactness. A globular domain of N residues has Rg ≈ 2.2·N^0.38 Å; an extended or disordered chain has a much larger Rg. The Cα contact count is the number of residue pairs whose Cα atoms are within 8 Å and are more than four positions apart in sequence — a standard proxy for tertiary packing density. The bounding box is the smallest axis-aligned box enclosing all Cα atoms.

  · Foldseek's 3Di representation compresses backbone geometry into a per-residue letter drawn from a learned twenty-state alphabet. It captures the tertiary interaction pattern around each residue — which residues are packed against it in space, regardless of where they are in sequence.

  · Accessible surface area quantifies burial. A residue with SASA near zero is packed into the hydrophobic core; one with SASA >100 Å² sits on the surface. Computed here via the Shrake–Rupley numerical algorithm with a 1.4 Å probe.

Ask how reliable the model is.

  · For AlphaFold models, the B-factor field carries pLDDT — the model's own estimate of local accuracy on a 0–100 scale. Regions with pLDDT<50 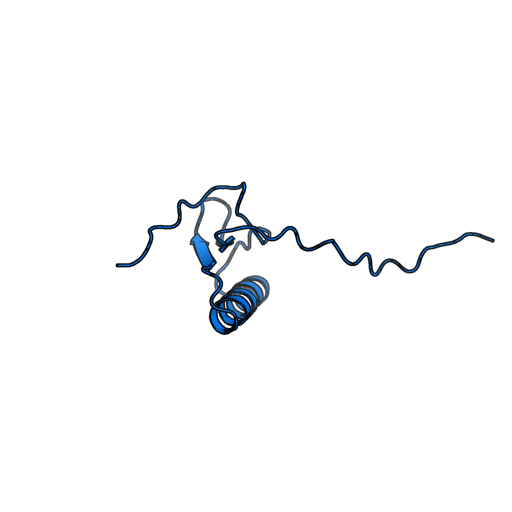should be treated as essentially unmodeled; they often correspond to intrinsically disordered segments.

  · For experimental (PDB) structures, the B-factor (temperature factor) quantifies the positional spread of each atom in the crystal — a combination of thermal vibration and static disorder — in units of Å². High B-factors mark flexible loops or poorly resolved regions; low B-factors mark the rigid, well-ordered core.

  · PAE(i, j) answers: if I align the predicted and true structures on residue i, how far off (in Å) do I expect residue j to be? A block-diagonal PAE matrix with low values on the blocks and high values off-diagonal is the signature of a multi-domain protein with confidently predicted domains but uncertain inter-domain orientation.

Place it in context: what it resembles, what it is annotated as, and how it looks.

  · Structural nearest neighbors (via Foldseek easy-search vs the PDB). Reported per hit: target PDB id, E-value, and alignment TM-score. A TM-score above ~0.5 is the conventional threshold for 'same fold'.

  · Functional annotations link the protein to curated databases. InterPro entries identify conserved domains and families by matching the sequence against member-database signatures (Pfam, PROSITE, CDD, …). Gene Ontology (GO) terms describe molecular function, biological process, and cellular component in a controlled vocabulary. CATH places the structure in a hierarchical fold classification (Class/Architecture/Topology/Homologous-superfamily). The organism is the source species.

  · Plot images: a contact map (which residues are close in 3D, as an N×N binary image), a Ramachandran scatter (backbone torsion angles, revealing secondary-structure composition at a glance), and — for AlphaFold structures — a PAE heatmap (pairwise prediction confidence).

  · Structure images are PyMOL renders from six orthogonal camera directions. Cartoon representation draws helices as coils and strands as arrows; sticks shows the backbone as bonds; surface shows the solvent-excluded envelope. Rainbow coloring maps sequence position to hue (blue→red, N→C); chain coloring assigns a distinct color per polypeptide.